Protein AF-K1SIA8-F1 (afdb_monomer_lite)

pLDDT: mean 75.41, std 8.97, range [45.25, 87.62]

Structure (mmCIF, N/CA/C/O backbone):
data_AF-K1SIA8-F1
#
_entry.id   AF-K1SIA8-F1
#
loop_
_atom_site.group_PDB
_atom_site.id
_atom_site.type_symbol
_atom_site.label_atom_id
_atom_site.label_alt_id
_atom_site.label_comp_id
_atom_site.label_asym_id
_atom_site.label_entity_id
_atom_site.label_seq_id
_atom_site.pdbx_PDB_ins_code
_atom_site.Cartn_x
_atom_site.Cartn_y
_atom_site.Cartn_z
_atom_site.occupancy
_atom_site.B_iso_or_equiv
_atom_site.auth_seq_id
_atom_site.auth_comp_id
_atom_site.auth_asym_id
_atom_site.auth_atom_id
_atom_site.pdbx_PDB_model_num
ATOM 1 N N . MET A 1 1 ? 5.349 35.518 24.036 1.00 50.72 1 MET A N 1
ATOM 2 C CA . MET A 1 1 ? 4.907 34.470 23.088 1.00 50.72 1 MET A CA 1
ATOM 3 C C . MET A 1 1 ? 6.076 34.115 22.173 1.00 50.72 1 MET A C 1
ATOM 5 O O . MET A 1 1 ? 6.449 34.935 21.345 1.00 50.72 1 MET A O 1
ATOM 9 N N . LYS A 1 2 ? 6.731 32.959 22.364 1.00 58.28 2 LYS A N 1
ATOM 10 C CA . LYS A 1 2 ? 7.814 32.510 21.469 1.00 58.28 2 LYS A CA 1
ATOM 11 C C . LYS A 1 2 ? 7.163 31.928 20.208 1.00 58.28 2 LYS A C 1
ATOM 13 O O . LYS A 1 2 ? 6.421 30.957 20.296 1.00 58.28 2 LYS A O 1
ATOM 18 N N . ARG A 1 3 ? 7.347 32.577 19.060 1.00 69.75 3 ARG A N 1
ATOM 19 C CA . ARG A 1 3 ? 6.730 32.203 17.774 1.00 69.75 3 ARG A CA 1
ATOM 20 C C . ARG A 1 3 ? 7.659 31.162 17.117 1.00 69.75 3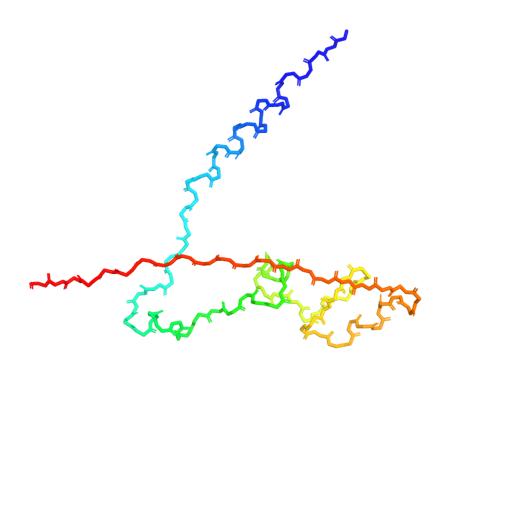 ARG A C 1
ATOM 22 O O . ARG A 1 3 ? 8.845 31.417 16.933 1.00 69.75 3 ARG A O 1
ATOM 29 N N . HIS A 1 4 ? 7.156 29.947 16.886 1.00 80.31 4 HIS A N 1
ATOM 30 C CA . HIS A 1 4 ? 7.960 28.756 16.554 1.00 80.31 4 HIS A CA 1
ATOM 31 C C . HIS A 1 4 ? 8.180 28.612 15.033 1.00 80.31 4 HIS A C 1
ATOM 33 O O . HIS A 1 4 ? 7.718 27.665 14.407 1.00 80.31 4 HIS A O 1
ATOM 39 N N . TYR A 1 5 ? 8.890 29.571 14.430 1.00 81.56 5 TYR A N 1
ATOM 40 C CA . TYR A 1 5 ? 9.183 29.648 12.981 1.00 81.56 5 TYR A CA 1
ATOM 41 C C . TYR A 1 5 ? 9.974 28.487 12.401 1.00 81.56 5 TYR A C 1
ATOM 43 O O . TYR A 1 5 ? 9.980 28.258 11.196 1.00 81.56 5 TYR A O 1
ATOM 51 N N . TRP A 1 6 ? 10.698 27.795 13.265 1.00 82.06 6 TRP A N 1
ATOM 52 C CA . TRP A 1 6 ? 11.577 26.708 12.884 1.00 82.06 6 TRP A CA 1
ATOM 53 C C . TRP A 1 6 ? 10.785 25.470 12.446 1.00 82.06 6 TRP A C 1
ATOM 55 O O . TRP A 1 6 ? 11.274 24.716 11.616 1.00 82.06 6 TRP A O 1
ATOM 65 N N . ILE A 1 7 ? 9.545 25.304 12.924 1.00 86.38 7 ILE A N 1
ATOM 66 C CA . ILE A 1 7 ? 8.658 24.194 12.550 1.00 86.38 7 ILE A CA 1
ATOM 67 C C . ILE A 1 7 ? 8.271 24.257 11.059 1.00 86.38 7 ILE A C 1
ATOM 69 O O . ILE A 1 7 ? 8.527 23.280 10.356 1.00 86.38 7 ILE A O 1
ATOM 73 N N . PRO A 1 8 ? 7.725 25.372 10.519 1.00 85.94 8 PRO A N 1
ATOM 74 C CA . PRO A 1 8 ? 7.420 25.448 9.089 1.00 85.94 8 PRO A CA 1
ATOM 75 C C . PRO A 1 8 ? 8.677 25.409 8.206 1.00 85.94 8 PRO A C 1
ATOM 77 O O . PRO A 1 8 ? 8.627 24.861 7.109 1.00 85.94 8 PRO A O 1
ATOM 80 N N . LEU A 1 9 ? 9.817 25.921 8.683 1.00 85.50 9 LEU A N 1
ATOM 81 C CA . LEU A 1 9 ? 11.091 25.832 7.957 1.00 85.50 9 LEU A CA 1
ATOM 82 C C . LEU A 1 9 ? 11.602 24.388 7.839 1.00 85.50 9 LEU A C 1
ATOM 84 O O . LEU A 1 9 ? 12.032 23.981 6.760 1.00 85.50 9 LEU A O 1
ATOM 88 N N . LEU A 1 10 ? 11.515 23.603 8.917 1.00 87.62 10 LEU A N 1
ATOM 89 C CA . LEU A 1 10 ? 11.859 22.178 8.898 1.00 87.62 10 LEU A CA 1
ATOM 90 C C . LEU A 1 10 ? 10.949 21.391 7.955 1.00 87.62 10 LEU A C 1
ATOM 92 O O . LEU A 1 10 ? 11.434 20.550 7.203 1.00 87.62 10 LEU A O 1
ATOM 96 N N . LEU A 1 11 ? 9.651 21.703 7.959 1.00 86.00 11 LEU A N 1
ATOM 97 C CA . LEU A 1 11 ? 8.680 21.049 7.089 1.00 86.00 11 LEU A CA 1
ATOM 98 C C . LEU A 1 11 ? 8.956 21.346 5.603 1.00 86.00 11 LEU A C 1
ATOM 100 O O . LEU A 1 11 ? 8.983 20.422 4.796 1.00 86.00 11 LEU A O 1
ATOM 104 N N . CYS A 1 12 ? 9.254 22.602 5.241 1.00 84.44 12 CYS A N 1
ATOM 105 C CA . CYS A 1 12 ? 9.640 22.970 3.870 1.00 84.44 12 CYS A CA 1
ATOM 106 C C . CYS A 1 12 ? 10.951 22.312 3.420 1.00 84.44 12 CYS A C 1
ATOM 108 O O . CYS A 1 12 ? 11.053 21.845 2.285 1.00 84.44 12 CYS A O 1
ATOM 110 N N . SER A 1 13 ? 11.951 22.258 4.303 1.00 82.19 13 SER A N 1
ATOM 111 C CA . SER A 1 13 ? 13.227 21.594 4.017 1.00 82.19 13 SER A CA 1
ATOM 112 C C . SER A 1 13 ? 13.030 20.098 3.739 1.00 82.19 13 SER A C 1
ATOM 114 O O . SER A 1 13 ? 13.502 19.587 2.722 1.00 82.19 13 SER A O 1
ATOM 116 N N . LEU A 1 14 ? 12.237 19.413 4.573 1.00 81.06 14 LEU A N 1
ATOM 117 C CA . LEU A 1 14 ? 11.922 17.993 4.402 1.00 81.06 14 LEU A CA 1
ATOM 118 C C . LEU A 1 14 ? 11.173 17.718 3.088 1.00 81.06 14 LEU A C 1
ATOM 120 O O . LEU A 1 14 ? 11.508 16.769 2.382 1.00 81.06 14 LEU A O 1
ATOM 124 N N . CYS A 1 15 ? 10.212 18.573 2.724 1.00 77.38 15 CYS A N 1
ATOM 125 C CA . CYS A 1 15 ? 9.486 18.470 1.455 1.00 77.38 15 CYS A CA 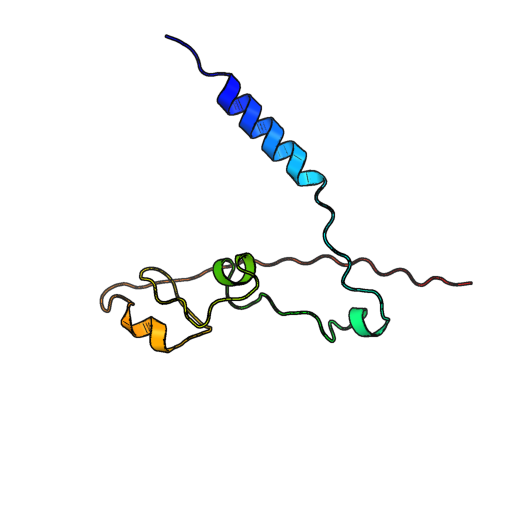1
ATOM 126 C C . CYS A 1 15 ? 10.368 18.702 0.221 1.00 77.38 15 CYS A C 1
ATOM 128 O O . CYS A 1 15 ? 10.022 18.238 -0.857 1.00 77.38 15 CYS A O 1
ATOM 130 N N . THR A 1 16 ? 11.483 19.425 0.353 1.00 74.88 16 THR A N 1
ATOM 131 C CA . THR A 1 16 ? 12.398 19.693 -0.770 1.00 74.88 16 THR A CA 1
ATOM 132 C C . THR A 1 16 ? 13.414 18.558 -0.937 1.00 74.88 16 THR A C 1
ATOM 134 O O . THR A 1 16 ? 13.782 18.209 -2.057 1.00 74.88 16 THR A O 1
ATOM 137 N N . ALA A 1 17 ? 13.830 17.931 0.167 1.00 72.00 17 ALA A N 1
ATOM 138 C CA . ALA A 1 17 ? 14.766 16.806 0.166 1.00 72.00 17 ALA A CA 1
ATOM 139 C C . ALA A 1 17 ? 14.184 15.510 -0.433 1.00 72.00 17 ALA A C 1
ATOM 141 O O . ALA A 1 17 ? 14.939 14.655 -0.887 1.00 72.00 17 ALA A O 1
ATOM 142 N N . SER A 1 18 ? 12.858 15.349 -0.469 1.00 64.19 18 SER A N 1
ATOM 143 C CA . SER A 1 18 ? 12.211 14.159 -1.039 1.00 64.19 18 SER A CA 1
ATOM 144 C C . SER A 1 18 ? 12.232 14.105 -2.571 1.00 64.19 18 SER A C 1
ATOM 146 O O . SER A 1 18 ? 12.031 13.029 -3.132 1.00 64.19 18 SER A O 1
ATOM 148 N N . LEU A 1 19 ? 12.512 15.218 -3.266 1.00 63.03 19 LEU A N 1
ATOM 149 C CA . LEU A 1 19 ? 12.536 15.245 -4.735 1.00 63.03 19 LEU A CA 1
ATOM 150 C C . LEU A 1 19 ? 13.737 14.507 -5.352 1.00 63.03 19 LEU A C 1
ATOM 152 O O . LEU A 1 19 ? 13.710 14.207 -6.542 1.00 63.03 19 LEU A O 1
ATOM 156 N N . THR A 1 20 ? 14.785 14.211 -4.580 1.00 60.94 20 THR A N 1
ATOM 157 C CA . THR A 1 20 ? 16.037 13.622 -5.092 1.00 60.94 20 THR A CA 1
ATOM 158 C C . THR A 1 20 ? 16.269 12.174 -4.656 1.00 60.94 20 THR A C 1
ATOM 160 O O . THR A 1 20 ? 17.382 11.663 -4.777 1.00 60.94 20 THR A O 1
ATOM 163 N N . ALA A 1 21 ? 15.236 11.477 -4.174 1.00 60.78 21 ALA A N 1
ATOM 164 C CA . ALA A 1 21 ? 15.357 10.076 -3.785 1.00 60.78 21 ALA A CA 1
ATOM 165 C C . ALA A 1 21 ? 15.604 9.175 -5.013 1.00 60.78 21 ALA A C 1
ATOM 167 O O . ALA A 1 21 ? 14.704 8.919 -5.810 1.00 60.78 21 ALA A O 1
ATOM 168 N N . VAL A 1 22 ? 16.835 8.678 -5.156 1.00 64.56 22 VAL A N 1
ATOM 169 C CA . VAL A 1 22 ? 17.203 7.658 -6.149 1.00 64.56 22 VAL A CA 1
ATOM 170 C C . VAL A 1 22 ? 17.001 6.276 -5.524 1.00 64.56 22 VAL A C 1
ATOM 172 O O . VAL A 1 22 ? 17.604 5.963 -4.498 1.00 64.56 22 VAL A O 1
ATOM 175 N N . ALA A 1 23 ? 16.138 5.454 -6.121 1.00 65.38 23 ALA A N 1
ATOM 176 C CA . ALA A 1 23 ? 15.861 4.091 -5.664 1.00 65.38 23 ALA A CA 1
ATOM 177 C C . ALA A 1 23 ? 16.921 3.075 -6.145 1.00 65.38 23 ALA A C 1
ATOM 179 O O . ALA A 1 23 ? 17.680 3.337 -7.079 1.00 65.38 23 ALA A O 1
ATOM 180 N N . GLN A 1 24 ? 16.965 1.902 -5.497 1.00 61.38 24 GLN A N 1
ATOM 181 C CA . GLN A 1 24 ? 17.827 0.771 -5.875 1.00 61.38 24 GLN A CA 1
ATOM 182 C C . GLN A 1 24 ? 17.480 0.266 -7.289 1.00 61.38 24 GLN A C 1
ATOM 184 O O . GLN A 1 24 ? 16.306 0.139 -7.634 1.00 61.38 24 GLN A O 1
ATOM 189 N N . ASN A 1 25 ? 18.495 -0.039 -8.104 1.00 62.16 25 ASN A N 1
ATOM 190 C CA . ASN A 1 25 ? 18.309 -0.523 -9.474 1.00 62.16 25 ASN A CA 1
ATOM 191 C C . ASN A 1 25 ? 18.151 -2.057 -9.501 1.00 62.16 25 ASN A C 1
ATOM 193 O O . ASN A 1 25 ? 19.126 -2.787 -9.331 1.00 62.16 25 ASN A O 1
ATOM 197 N N . THR A 1 26 ? 16.925 -2.533 -9.731 1.00 60.56 26 THR A N 1
ATOM 198 C CA . THR A 1 26 ? 16.568 -3.967 -9.830 1.00 60.56 26 THR A CA 1
ATOM 199 C C . THR A 1 26 ? 16.696 -4.516 -11.263 1.00 60.56 26 THR A C 1
ATOM 201 O O . THR A 1 26 ? 16.699 -5.725 -11.490 1.00 60.56 26 THR A O 1
ATOM 204 N N . THR A 1 27 ? 16.867 -3.645 -12.259 1.00 60.38 27 THR A N 1
ATOM 205 C CA . THR A 1 27 ? 16.748 -3.966 -13.690 1.00 60.38 27 THR A CA 1
ATOM 206 C C . THR A 1 27 ? 18.105 -4.110 -14.381 1.00 60.38 27 THR A C 1
ATOM 208 O O . THR A 1 27 ? 18.505 -3.262 -15.174 1.00 60.38 27 THR A O 1
ATOM 211 N N . ASN A 1 28 ? 18.826 -5.197 -14.088 1.00 63.53 28 ASN A N 1
ATOM 212 C CA . ASN A 1 28 ? 20.134 -5.480 -14.705 1.00 63.53 28 ASN A CA 1
ATOM 213 C C . ASN A 1 28 ? 20.066 -6.445 -15.901 1.00 63.53 28 ASN A C 1
ATOM 215 O O . ASN A 1 28 ? 21.063 -6.612 -16.601 1.00 63.53 28 ASN A O 1
ATOM 219 N N . LEU A 1 29 ? 18.918 -7.087 -16.149 1.00 68.62 29 LEU A N 1
ATOM 220 C CA . LEU A 1 29 ? 18.758 -8.055 -17.234 1.00 68.62 29 LEU A CA 1
ATOM 221 C C . LEU A 1 29 ? 17.634 -7.658 -18.202 1.00 68.62 29 LEU A C 1
ATOM 223 O O . LEU A 1 29 ? 16.653 -7.042 -17.787 1.00 68.62 29 LEU A O 1
ATOM 227 N N . PRO A 1 30 ? 17.709 -8.080 -19.481 1.00 66.00 30 PRO A N 1
ATOM 228 C CA . PRO A 1 30 ? 16.626 -7.890 -20.449 1.00 66.00 30 PRO A CA 1
ATOM 229 C C . PRO A 1 30 ? 15.287 -8.478 -19.983 1.00 66.00 30 PRO A C 1
ATOM 231 O O . PRO A 1 30 ? 14.230 -7.962 -20.330 1.00 66.00 30 PRO A O 1
ATOM 234 N N . THR A 1 31 ? 15.321 -9.536 -19.168 1.00 67.44 31 THR A N 1
ATOM 235 C CA . THR A 1 31 ? 14.133 -10.162 -18.568 1.00 67.44 31 THR A CA 1
ATOM 236 C C . THR A 1 31 ? 13.473 -9.289 -17.504 1.00 67.44 31 THR A C 1
ATOM 238 O O . THR A 1 31 ? 12.262 -9.374 -17.317 1.00 67.44 31 THR A O 1
ATOM 241 N N . SER A 1 32 ? 14.233 -8.409 -16.849 1.00 68.50 32 SER A N 1
ATOM 242 C CA . SER A 1 32 ? 13.709 -7.480 -15.847 1.00 68.50 32 SER A CA 1
ATOM 243 C C . SER A 1 32 ? 12.776 -6.426 -16.463 1.00 68.50 32 SER A C 1
ATOM 245 O O . SER A 1 32 ? 11.928 -5.899 -15.756 1.00 68.50 32 SER A O 1
ATOM 247 N N . MET A 1 33 ? 12.849 -6.162 -17.781 1.00 72.00 33 MET A N 1
ATOM 248 C CA . MET A 1 33 ? 11.853 -5.329 -18.488 1.00 72.00 33 MET A CA 1
ATOM 249 C C . MET A 1 33 ? 10.439 -5.907 -18.430 1.00 72.00 33 MET A C 1
ATOM 251 O O . MET A 1 33 ? 9.463 -5.167 -18.4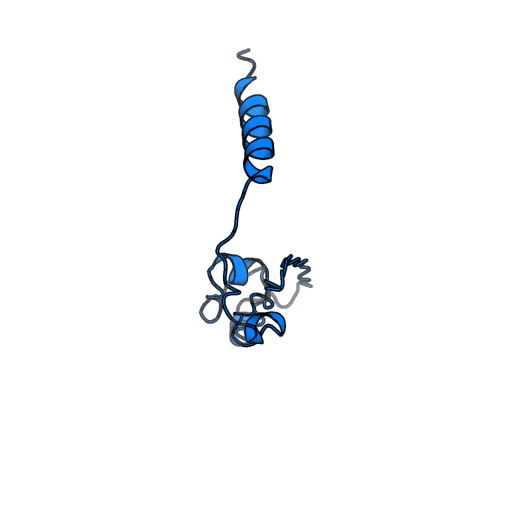70 1.00 72.00 33 MET A O 1
ATOM 255 N N . TYR A 1 34 ? 10.331 -7.230 -18.338 1.00 77.69 34 TYR A N 1
ATOM 256 C CA . TYR A 1 34 ? 9.053 -7.928 -18.253 1.00 77.69 34 TYR A CA 1
ATOM 257 C C . TYR A 1 34 ? 8.586 -8.110 -16.800 1.00 77.69 34 TYR A C 1
ATOM 259 O O . TYR A 1 34 ? 7.619 -8.828 -16.561 1.00 77.69 34 TYR A O 1
ATOM 267 N N . GLY A 1 35 ? 9.282 -7.512 -15.822 1.00 70.50 35 GLY A N 1
ATOM 268 C CA . GLY A 1 35 ? 8.974 -7.655 -14.396 1.00 70.5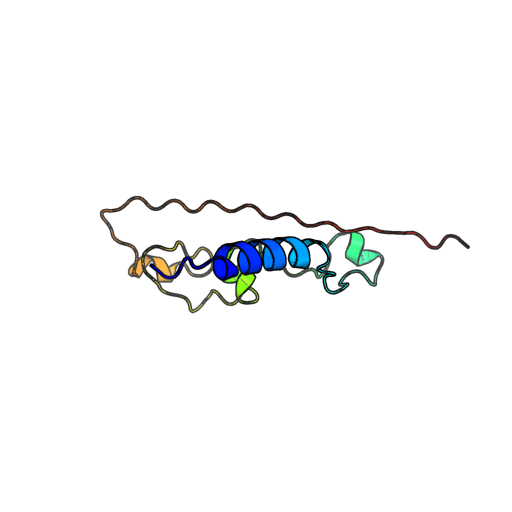0 35 GLY A CA 1
ATOM 269 C C . GLY A 1 35 ? 9.269 -9.049 -13.826 1.00 70.50 35 GLY A C 1
ATOM 270 O O . GLY A 1 35 ? 8.872 -9.362 -12.705 1.00 70.50 35 GLY A O 1
ATOM 271 N N . VAL A 1 36 ? 9.958 -9.915 -14.580 1.00 74.75 36 VAL A N 1
ATOM 272 C CA . VAL A 1 36 ? 10.273 -11.280 -14.139 1.00 74.75 36 VAL A CA 1
ATOM 273 C C . VAL A 1 36 ? 11.279 -11.224 -12.993 1.00 74.75 36 VAL A C 1
ATOM 275 O O . VAL A 1 36 ? 12.414 -10.784 -13.175 1.00 74.75 36 VAL A O 1
ATOM 278 N N . GLY A 1 37 ? 10.859 -11.708 -11.822 1.00 72.38 37 GLY A N 1
ATOM 279 C CA . GLY A 1 37 ? 11.664 -11.717 -10.599 1.00 72.38 37 GLY A CA 1
ATOM 280 C C . GLY A 1 37 ? 11.516 -10.467 -9.727 1.00 72.38 37 GLY A C 1
ATOM 281 O O . GLY A 1 37 ? 12.162 -10.400 -8.683 1.00 72.38 37 GLY A O 1
ATOM 282 N N . GLU A 1 38 ? 10.672 -9.500 -10.103 1.00 75.69 38 GLU A N 1
ATOM 283 C CA . GLU A 1 38 ? 10.363 -8.376 -9.216 1.00 75.69 38 GLU A CA 1
ATOM 284 C C . GLU A 1 38 ? 9.430 -8.808 -8.075 1.00 75.69 38 GLU A C 1
ATOM 286 O O . GLU A 1 38 ? 8.472 -9.561 -8.268 1.00 75.69 38 GLU A O 1
ATOM 291 N N . LEU A 1 39 ? 9.721 -8.335 -6.860 1.00 74.38 39 LEU A N 1
ATOM 292 C CA . LEU A 1 39 ? 8.885 -8.583 -5.689 1.00 74.38 39 LEU A CA 1
ATOM 293 C C . LEU A 1 39 ? 7.639 -7.692 -5.763 1.00 74.38 39 LEU A C 1
ATOM 295 O O . LEU A 1 39 ? 7.743 -6.466 -5.735 1.00 74.38 39 LEU A O 1
ATOM 299 N N . SER A 1 40 ? 6.456 -8.307 -5.824 1.00 71.50 40 SER A N 1
ATOM 300 C CA . SER A 1 40 ? 5.191 -7.574 -5.737 1.00 71.50 40 SER A CA 1
ATOM 301 C C . SER A 1 40 ? 4.990 -7.053 -4.316 1.00 71.50 40 SER A C 1
ATOM 303 O O . SER A 1 40 ? 4.935 -7.829 -3.367 1.00 71.50 40 SER A O 1
ATOM 305 N N . ALA A 1 41 ? 4.847 -5.736 -4.180 1.00 66.69 41 ALA A N 1
ATOM 306 C CA . ALA A 1 41 ? 4.448 -5.077 -2.938 1.00 66.69 41 ALA A CA 1
ATOM 307 C C . ALA A 1 41 ? 2.932 -4.767 -2.908 1.00 66.69 41 ALA A C 1
ATOM 309 O O . ALA A 1 41 ? 2.480 -3.871 -2.196 1.00 66.69 41 ALA A O 1
ATOM 310 N N . GLY A 1 42 ? 2.144 -5.450 -3.749 1.00 63.03 42 GLY A N 1
ATOM 311 C CA . GLY A 1 42 ? 0.759 -5.088 -4.072 1.00 63.03 42 GLY A CA 1
ATOM 312 C C . GLY A 1 42 ? -0.278 -5.327 -2.972 1.00 63.03 42 GLY A C 1
ATOM 313 O O . GLY A 1 42 ? -1.410 -4.876 -3.114 1.00 63.03 42 GLY A O 1
ATOM 314 N N . ASP A 1 43 ? 0.081 -5.988 -1.873 1.00 66.19 43 ASP A N 1
ATOM 315 C CA . ASP A 1 43 ? -0.899 -6.501 -0.905 1.00 66.19 43 ASP A CA 1
ATOM 316 C C . ASP A 1 43 ? -1.355 -5.476 0.151 1.00 66.19 43 ASP A C 1
ATOM 318 O O . ASP A 1 43 ? -2.136 -5.801 1.046 1.00 66.19 43 ASP A O 1
ATOM 322 N N . GLY A 1 44 ? -0.875 -4.232 0.053 1.00 71.81 44 GLY A N 1
ATOM 323 C CA . GLY A 1 44 ? -1.267 -3.105 0.901 1.00 71.81 44 GLY A CA 1
ATOM 324 C C . GLY A 1 44 ? -0.070 -2.258 1.336 1.00 71.81 44 GLY A C 1
ATOM 325 O O . GLY A 1 44 ? 0.988 -2.781 1.690 1.00 71.81 44 GLY A O 1
ATOM 326 N N . GLY A 1 45 ? -0.236 -0.930 1.366 1.00 74.00 45 GLY A N 1
ATOM 327 C CA . GLY A 1 45 ? 0.869 0.017 1.600 1.00 74.00 45 GLY A CA 1
ATOM 328 C C . GLY A 1 45 ? 1.624 -0.196 2.920 1.00 74.00 45 GLY A C 1
ATOM 329 O O . GLY A 1 45 ? 2.829 0.033 3.001 1.00 74.00 45 GLY A O 1
ATOM 330 N N . ARG A 1 46 ? 0.942 -0.705 3.954 1.00 77.50 46 ARG A N 1
ATOM 331 C CA . ARG A 1 46 ? 1.563 -1.027 5.250 1.00 77.50 46 ARG A CA 1
ATOM 332 C C . ARG A 1 46 ? 2.466 -2.257 5.196 1.00 77.50 46 ARG A C 1
ATOM 334 O O . ARG A 1 46 ? 3.522 -2.234 5.818 1.00 77.50 46 ARG A O 1
ATOM 341 N N . TYR A 1 47 ? 2.076 -3.308 4.475 1.00 82.19 47 TYR A N 1
ATOM 342 C CA . TYR A 1 47 ? 2.916 -4.497 4.309 1.00 82.19 47 TYR A CA 1
ATOM 343 C C . TYR A 1 47 ? 4.086 -4.200 3.378 1.00 82.19 47 TYR A C 1
ATOM 345 O O . TYR A 1 47 ? 5.221 -4.538 3.708 1.00 82.19 47 TYR A O 1
ATOM 353 N N . ALA A 1 48 ? 3.829 -3.477 2.284 1.00 80.75 48 ALA A N 1
ATOM 354 C CA . ALA A 1 48 ? 4.844 -2.991 1.354 1.00 80.75 48 ALA A CA 1
ATOM 355 C C . ALA A 1 48 ? 5.962 -2.213 2.071 1.00 80.75 48 ALA A C 1
ATOM 357 O O . ALA A 1 48 ? 7.141 -2.514 1.895 1.00 80.75 48 ALA A O 1
ATOM 358 N N . GLY A 1 49 ? 5.596 -1.274 2.955 1.00 78.69 49 GLY A N 1
ATOM 359 C CA . GLY A 1 49 ? 6.552 -0.492 3.750 1.00 78.69 49 GLY A CA 1
ATOM 360 C C . GLY A 1 49 ? 7.383 -1.310 4.747 1.00 78.69 49 GLY A C 1
ATOM 361 O O . GLY A 1 49 ? 8.427 -0.847 5.196 1.00 78.69 49 GLY A O 1
ATOM 362 N N . MET A 1 50 ? 6.956 -2.534 5.072 1.00 82.88 50 MET A N 1
ATOM 363 C CA . MET A 1 50 ? 7.674 -3.471 5.942 1.00 82.88 50 MET A CA 1
ATOM 364 C C . MET A 1 50 ? 8.413 -4.566 5.151 1.00 82.88 50 MET A C 1
ATOM 366 O O . MET A 1 50 ? 8.731 -5.618 5.705 1.00 82.88 50 MET A O 1
ATOM 370 N N . GLY A 1 51 ? 8.655 -4.369 3.851 1.00 81.19 51 GLY A N 1
ATOM 371 C CA . GLY A 1 51 ? 9.290 -5.382 2.999 1.00 81.19 51 GLY A CA 1
ATOM 372 C C . GLY A 1 51 ? 8.380 -6.581 2.720 1.00 81.19 51 GLY A C 1
ATOM 373 O O . GLY A 1 51 ? 8.840 -7.718 2.694 1.00 81.19 51 GLY A O 1
ATOM 374 N N . ASN A 1 52 ? 7.076 -6.333 2.578 1.00 78.88 52 ASN A N 1
ATOM 375 C CA . ASN A 1 52 ? 6.021 -7.335 2.395 1.00 78.88 52 ASN A CA 1
ATOM 376 C C . ASN A 1 52 ? 5.877 -8.344 3.556 1.00 78.88 52 ASN A C 1
ATOM 378 O O . ASN A 1 52 ? 5.301 -9.422 3.404 1.00 78.88 52 ASN A O 1
ATOM 382 N N . THR A 1 53 ? 6.354 -7.990 4.756 1.00 79.44 53 THR A N 1
ATOM 383 C CA . THR A 1 53 ? 6.231 -8.828 5.959 1.00 79.44 53 THR A CA 1
ATOM 384 C C . THR A 1 53 ? 4.873 -8.605 6.646 1.00 79.44 53 THR A C 1
ATOM 386 O O . THR A 1 53 ? 4.724 -7.810 7.570 1.00 79.44 53 THR A O 1
ATOM 389 N N . GLY A 1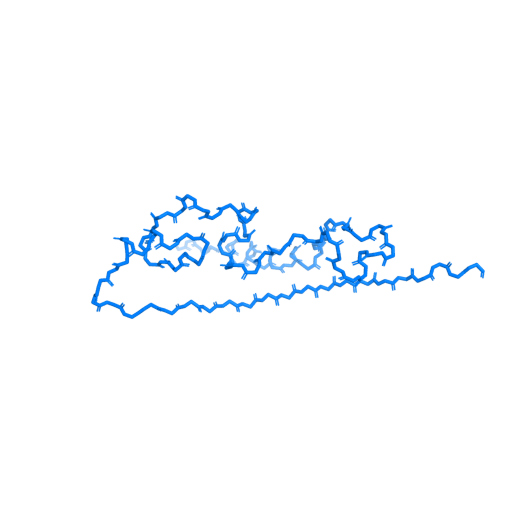 54 ? 3.829 -9.285 6.154 1.00 76.25 54 GLY A N 1
ATOM 390 C CA . GLY A 1 54 ? 2.444 -9.089 6.623 1.00 76.25 54 GLY A CA 1
ATOM 391 C C . GLY A 1 54 ? 1.735 -10.306 7.217 1.00 76.25 54 GLY A C 1
ATOM 392 O O . GLY A 1 54 ? 0.713 -10.150 7.885 1.00 76.25 54 GLY A O 1
ATOM 393 N N . ILE A 1 55 ? 2.277 -11.512 7.035 1.00 81.31 55 ILE A N 1
ATOM 394 C CA . ILE A 1 55 ? 1.568 -12.767 7.343 1.00 81.31 55 ILE A CA 1
ATOM 395 C C . ILE A 1 55 ? 1.244 -12.901 8.841 1.00 81.31 55 ILE A C 1
ATOM 397 O O . ILE A 1 55 ? 0.151 -13.323 9.205 1.00 81.31 55 ILE A O 1
ATOM 401 N N . ALA A 1 56 ? 2.144 -12.490 9.735 1.00 82.00 56 ALA A N 1
ATOM 402 C CA . ALA A 1 56 ? 1.917 -12.571 11.182 1.00 82.00 56 ALA A CA 1
ATOM 403 C C . ALA A 1 56 ? 1.151 -11.363 11.764 1.00 82.00 56 ALA A C 1
ATOM 405 O O . ALA A 1 56 ? 0.906 -11.303 12.971 1.00 82.00 56 ALA A O 1
ATOM 406 N N . LEU A 1 57 ? 0.790 -10.372 10.942 1.00 81.69 57 LEU A N 1
ATOM 407 C CA . LEU A 1 57 ? 0.238 -9.113 11.434 1.00 81.69 57 LEU A CA 1
ATOM 408 C C . LEU A 1 57 ? -1.267 -9.246 11.718 1.00 81.69 57 LEU A C 1
ATOM 410 O O . LEU A 1 57 ? -2.082 -9.276 10.800 1.00 81.69 57 LEU A O 1
ATOM 414 N N . ASN A 1 58 ? -1.648 -9.278 12.995 1.00 81.38 58 ASN A N 1
ATOM 415 C CA . ASN A 1 58 ? -3.049 -9.335 13.418 1.00 81.38 58 ASN A CA 1
ATOM 416 C C . ASN A 1 58 ? -3.401 -8.111 14.288 1.00 81.38 58 ASN A C 1
ATOM 418 O O . ASN A 1 58 ? -3.165 -8.113 15.498 1.00 81.38 58 ASN A O 1
ATOM 422 N N . ARG A 1 59 ? -3.918 -7.040 13.666 1.00 78.56 59 ARG A N 1
ATOM 423 C CA . ARG A 1 59 ? -4.334 -5.786 14.330 1.00 78.56 59 ARG A CA 1
ATOM 424 C C . ARG A 1 59 ? -5.752 -5.382 13.927 1.00 78.56 59 ARG A C 1
ATOM 426 O O . ARG A 1 59 ? -6.154 -5.603 12.793 1.00 78.56 59 ARG A O 1
ATOM 433 N N . THR A 1 60 ? -6.440 -4.699 14.839 1.00 78.56 60 THR A N 1
ATOM 434 C CA . THR A 1 60 ? -7.726 -4.032 14.596 1.00 78.56 60 THR A CA 1
ATOM 435 C C . THR A 1 60 ? -7.565 -2.840 13.639 1.00 78.56 60 THR A C 1
ATOM 437 O O . THR A 1 60 ? -6.497 -2.222 13.572 1.00 78.56 60 THR A O 1
ATOM 440 N N . GLY A 1 61 ? -8.623 -2.511 12.889 1.00 76.38 61 GLY A N 1
ATOM 441 C CA . GLY A 1 61 ? -8.652 -1.350 11.985 1.00 76.38 61 GLY A CA 1
ATOM 442 C C . GLY A 1 61 ? -7.790 -1.487 10.725 1.00 76.38 61 GLY A C 1
ATOM 443 O O . GLY A 1 61 ? -7.399 -0.483 10.134 1.00 76.38 61 GLY A O 1
ATOM 444 N N . PHE A 1 62 ? -7.437 -2.713 10.336 1.00 78.44 62 PHE A N 1
ATOM 445 C CA . PHE A 1 62 ? -6.662 -2.987 9.133 1.00 78.44 62 PHE A CA 1
ATOM 446 C C . PHE A 1 62 ? -7.076 -4.307 8.498 1.00 78.44 62 PHE A C 1
ATOM 448 O O . PHE A 1 62 ? -7.201 -5.314 9.193 1.00 78.44 62 PHE A O 1
ATOM 455 N N . LEU A 1 63 ? -7.263 -4.297 7.181 1.00 80.88 63 LEU A N 1
ATOM 456 C CA . LEU A 1 63 ? -7.590 -5.486 6.410 1.00 80.88 63 LEU A CA 1
ATOM 457 C C . LEU A 1 63 ? -6.297 -6.190 6.002 1.00 80.88 63 LEU A C 1
ATOM 459 O O . LEU A 1 63 ? -5.508 -5.654 5.231 1.00 80.88 63 LEU A O 1
ATOM 463 N N . ASN A 1 64 ? -6.076 -7.388 6.545 1.00 84.69 64 ASN A N 1
ATOM 464 C CA . ASN A 1 64 ? -4.940 -8.213 6.156 1.00 84.69 64 ASN A CA 1
ATOM 465 C C . ASN A 1 64 ? -5.320 -9.198 5.059 1.00 84.69 64 ASN A C 1
ATOM 467 O O . ASN A 1 64 ? -5.797 -10.296 5.339 1.00 84.69 64 ASN A O 1
ATOM 471 N N . THR A 1 65 ? -5.057 -8.820 3.813 1.00 81.12 65 THR A N 1
ATOM 472 C CA . THR A 1 65 ? -5.280 -9.683 2.647 1.00 81.12 65 THR A CA 1
ATOM 473 C C . THR A 1 65 ? -4.293 -10.857 2.582 1.00 81.12 65 THR A C 1
ATOM 475 O O . THR A 1 65 ? -4.616 -11.887 2.001 1.00 81.12 65 THR A O 1
ATOM 478 N N . LEU A 1 66 ? -3.116 -10.743 3.216 1.00 82.44 66 LEU A N 1
ATOM 479 C CA . LEU A 1 66 ? -2.080 -11.789 3.254 1.00 82.44 66 LEU A CA 1
ATOM 480 C C . LEU A 1 66 ? -2.372 -12.903 4.269 1.00 82.44 66 LEU A C 1
ATOM 482 O O . LEU A 1 66 ? -1.820 -13.997 4.157 1.00 82.44 66 LEU A O 1
ATOM 486 N N . ASN A 1 67 ? -3.202 -12.638 5.281 1.00 86.06 67 ASN A N 1
ATOM 487 C CA . ASN A 1 67 ? -3.563 -13.615 6.304 1.00 86.06 67 ASN A CA 1
ATOM 488 C C . ASN A 1 67 ? -5.060 -13.539 6.657 1.00 86.06 67 ASN A C 1
ATOM 490 O O . ASN A 1 67 ? -5.448 -12.725 7.502 1.00 86.06 67 ASN A O 1
ATOM 494 N N . PRO A 1 68 ? -5.891 -14.453 6.121 1.00 83.25 68 PRO A N 1
ATOM 495 C CA . PRO A 1 68 ? -7.322 -14.519 6.423 1.00 83.25 68 PRO A CA 1
ATOM 496 C C . PRO A 1 68 ? -7.639 -14.693 7.917 1.00 83.25 68 PRO A C 1
ATOM 498 O O . PRO A 1 68 ? -8.689 -14.256 8.383 1.00 83.25 68 PRO A O 1
ATOM 501 N N . ALA A 1 69 ? -6.735 -15.286 8.707 1.00 84.81 69 ALA A N 1
ATOM 502 C CA . ALA A 1 69 ? -6.946 -15.470 10.144 1.00 84.81 69 ALA A CA 1
ATOM 503 C C . ALA A 1 69 ? -6.930 -14.144 10.928 1.00 84.81 69 ALA A C 1
ATOM 505 O O . ALA A 1 69 ? -7.449 -14.080 12.046 1.00 84.81 69 ALA A O 1
ATOM 506 N N . ALA A 1 70 ? -6.382 -13.068 10.358 1.00 84.19 70 ALA A N 1
ATOM 507 C CA . ALA A 1 70 ? -6.399 -11.746 10.980 1.00 84.19 70 ALA A CA 1
ATOM 508 C C . ALA A 1 70 ? -7.811 -11.132 11.063 1.00 84.19 70 ALA A C 1
ATOM 510 O O . ALA A 1 70 ? -8.034 -10.236 11.874 1.00 84.19 70 ALA A O 1
ATOM 511 N N . ILE A 1 71 ? -8.789 -11.656 10.307 1.00 86.06 71 ILE A N 1
ATOM 512 C CA . ILE A 1 71 ? -10.205 -11.245 10.391 1.00 86.06 71 ILE A CA 1
ATOM 513 C C . ILE A 1 71 ? -10.776 -11.489 11.799 1.00 86.06 71 ILE A C 1
ATOM 515 O O . ILE A 1 71 ? -11.704 -10.813 12.225 1.00 86.06 71 ILE A O 1
ATOM 519 N N . THR A 1 72 ? -10.184 -12.393 12.584 1.00 86.50 72 THR A N 1
ATOM 520 C CA . THR A 1 72 ? -10.594 -12.641 13.978 1.00 86.50 72 THR A CA 1
ATOM 521 C C . THR A 1 72 ? -10.467 -11.425 14.896 1.00 86.50 72 THR A C 1
ATOM 523 O O . THR A 1 72 ? -11.109 -11.389 15.943 1.00 86.50 72 THR A O 1
ATOM 526 N N . ARG A 1 73 ? -9.652 -10.427 14.533 1.00 82.44 73 ARG A N 1
ATOM 527 C CA . ARG A 1 73 ? -9.570 -9.146 15.249 1.00 82.44 73 ARG A CA 1
ATOM 528 C C . ARG A 1 73 ? -10.304 -8.009 14.541 1.00 82.44 73 ARG A C 1
ATOM 530 O O . ARG A 1 73 ? -10.085 -6.852 14.892 1.00 82.44 73 ARG A O 1
ATOM 537 N N . MET A 1 74 ? -11.142 -8.304 13.553 1.00 82.69 74 MET A N 1
ATOM 538 C CA . MET A 1 74 ? -12.040 -7.315 12.966 1.00 82.69 74 MET A CA 1
ATOM 539 C C . MET A 1 74 ? -13.329 -7.208 13.779 1.00 82.69 74 MET A C 1
ATOM 541 O O . MET A 1 74 ? -13.904 -8.217 14.184 1.00 82.69 74 MET A O 1
ATOM 545 N N . ASP A 1 75 ? -13.788 -5.977 14.001 1.00 82.75 75 ASP A N 1
ATOM 546 C CA . ASP A 1 75 ? -15.055 -5.725 14.681 1.00 82.75 75 ASP A CA 1
ATOM 547 C C . ASP A 1 75 ? -16.229 -6.138 13.785 1.00 82.75 75 ASP A C 1
ATOM 549 O O . ASP A 1 75 ? -16.324 -5.727 12.630 1.00 82.75 75 ASP A O 1
ATOM 553 N N . THR A 1 76 ? -17.170 -6.908 14.330 1.00 81.50 76 THR A N 1
ATOM 554 C CA . THR A 1 76 ? -18.335 -7.430 13.592 1.00 81.50 76 THR A CA 1
ATOM 555 C C . THR A 1 76 ? -19.392 -6.377 13.252 1.00 81.50 76 THR A C 1
ATOM 557 O O . THR A 1 76 ? -20.271 -6.649 12.441 1.00 81.50 76 THR A O 1
ATOM 560 N N . ALA A 1 77 ? -19.339 -5.192 13.869 1.00 85.31 77 ALA A N 1
ATOM 561 C CA . ALA A 1 77 ? -20.345 -4.135 13.715 1.00 85.31 77 ALA A CA 1
ATOM 562 C C . ALA A 1 77 ? -19.855 -2.911 12.915 1.00 85.31 77 ALA A C 1
ATOM 564 O O . ALA A 1 77 ? -20.571 -1.915 12.822 1.00 85.31 77 ALA A O 1
ATOM 565 N N . CYS A 1 78 ? -18.652 -2.970 12.338 1.00 80.00 78 CYS A N 1
ATOM 566 C CA . CYS A 1 78 ? -18.044 -1.852 11.621 1.00 80.00 78 CYS A CA 1
ATOM 567 C C . CYS A 1 78 ? -17.743 -2.223 10.166 1.00 80.00 78 CYS A C 1
ATOM 569 O O . CYS A 1 78 ? -17.174 -3.275 9.883 1.00 80.00 78 CYS A O 1
ATOM 571 N N . PHE A 1 79 ? -18.055 -1.318 9.236 1.00 84.12 79 PHE A N 1
ATOM 572 C CA . PHE A 1 79 ? -17.620 -1.432 7.844 1.00 84.12 79 PHE A CA 1
ATOM 573 C C . PHE A 1 79 ? -16.218 -0.839 7.690 1.00 84.12 79 PHE A C 1
ATOM 575 O O . PHE A 1 79 ? -15.992 0.321 8.031 1.00 84.12 79 PHE A O 1
ATOM 582 N N . THR A 1 80 ? -15.277 -1.633 7.176 1.00 80.56 80 THR A N 1
ATOM 583 C CA . THR A 1 80 ? -13.887 -1.215 6.937 1.00 80.56 80 THR A CA 1
ATOM 584 C C . THR A 1 80 ? -13.600 -1.227 5.440 1.00 80.56 80 THR A C 1
ATOM 586 O O . THR A 1 80 ? -13.892 -2.213 4.768 1.00 80.56 80 THR A O 1
ATOM 589 N N . PHE A 1 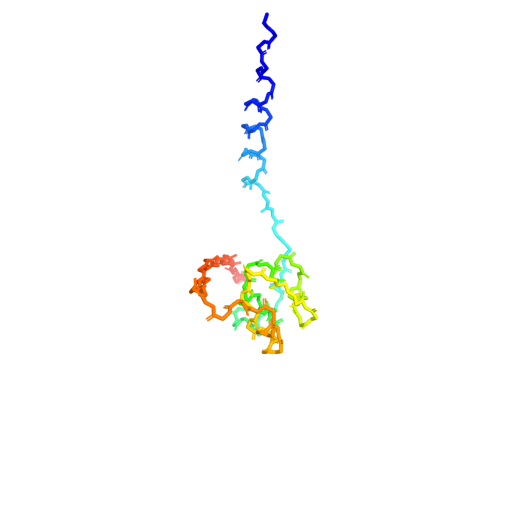81 ? -12.998 -0.153 4.932 1.00 84.44 81 PHE A N 1
ATOM 590 C CA . PHE A 1 81 ? -12.569 -0.025 3.540 1.00 84.44 81 PHE A CA 1
ATOM 591 C C . PHE A 1 81 ? -11.074 0.299 3.516 1.00 84.44 81 PHE A C 1
ATOM 593 O O . PHE A 1 81 ? -10.624 1.148 4.285 1.00 84.44 81 PHE A O 1
ATOM 600 N N . ASP A 1 82 ? -10.320 -0.372 2.647 1.00 80.62 82 ASP A N 1
ATOM 601 C CA . ASP A 1 82 ? -8.902 -0.094 2.409 1.00 80.62 82 ASP A CA 1
ATOM 602 C C . ASP A 1 82 ? -8.720 0.407 0.972 1.00 80.62 82 ASP A C 1
ATOM 604 O O . ASP A 1 82 ? -9.268 -0.174 0.033 1.00 80.62 82 ASP A O 1
ATOM 608 N N . VAL A 1 83 ? -7.998 1.516 0.805 1.00 83.38 83 VAL A N 1
ATOM 609 C CA . VAL A 1 83 ? -7.752 2.163 -0.490 1.00 83.38 83 VAL A CA 1
ATOM 610 C C . VAL A 1 83 ? -6.273 2.507 -0.574 1.00 83.38 83 VAL A C 1
ATOM 612 O O . VAL A 1 83 ? -5.745 3.244 0.258 1.00 83.38 83 VAL A O 1
ATOM 615 N N . GLY A 1 84 ? -5.608 1.998 -1.608 1.00 80.06 84 GLY A N 1
ATOM 616 C CA . GLY A 1 84 ? -4.189 2.224 -1.854 1.00 80.06 84 GLY A CA 1
ATOM 617 C C . GLY A 1 84 ? -3.919 2.629 -3.298 1.00 80.06 84 GLY A C 1
ATOM 618 O O . GLY A 1 84 ? -4.628 2.218 -4.213 1.00 80.06 84 GLY A O 1
ATOM 619 N N . VAL A 1 85 ? -2.868 3.425 -3.496 1.00 81.12 85 VAL A N 1
ATOM 620 C CA . VAL A 1 85 ? -2.324 3.775 -4.814 1.00 81.12 85 VAL A CA 1
ATOM 621 C C . VAL A 1 85 ? -0.854 3.378 -4.829 1.00 81.12 85 VAL A C 1
ATOM 623 O O . VAL A 1 85 ? -0.122 3.683 -3.889 1.00 81.12 85 VAL A O 1
ATOM 626 N N . SER A 1 86 ? -0.425 2.702 -5.891 1.00 78.00 86 SER A N 1
ATOM 627 C CA . SER A 1 86 ? 0.973 2.347 -6.128 1.00 78.00 86 SER A CA 1
ATOM 628 C C . SER A 1 86 ? 1.389 2.840 -7.510 1.00 78.00 86 SER A C 1
ATOM 630 O O . SER A 1 86 ? 0.621 2.728 -8.465 1.00 78.00 86 SER A O 1
ATOM 632 N N . ALA A 1 87 ? 2.591 3.404 -7.608 1.00 77.38 87 ALA A N 1
ATOM 633 C CA . ALA A 1 87 ? 3.181 3.868 -8.855 1.00 77.38 87 ALA A CA 1
ATOM 634 C C . ALA A 1 87 ? 4.649 3.436 -8.905 1.00 77.38 87 ALA A C 1
ATOM 636 O O . ALA A 1 87 ? 5.379 3.593 -7.928 1.00 77.38 87 ALA A O 1
ATOM 637 N N . SER A 1 88 ? 5.073 2.909 -10.052 1.00 75.56 88 SER A N 1
ATOM 638 C CA . SER A 1 88 ? 6.462 2.542 -10.327 1.00 75.56 88 SER A CA 1
ATOM 639 C C . SER A 1 88 ? 6.888 3.148 -11.661 1.00 75.56 88 SER A C 1
ATOM 641 O O . SER A 1 88 ? 6.096 3.203 -12.604 1.00 75.56 88 SER A O 1
ATOM 643 N N . TYR A 1 89 ? 8.128 3.627 -11.729 1.00 78.19 89 TYR A N 1
ATOM 644 C CA . TYR A 1 89 ? 8.724 4.195 -12.932 1.00 78.19 89 TYR A CA 1
ATOM 645 C C . TYR A 1 89 ? 10.070 3.523 -13.189 1.00 78.19 89 TYR A C 1
ATOM 647 O O . TYR A 1 89 ? 10.976 3.605 -12.361 1.00 78.19 89 TYR A O 1
ATOM 655 N N . ALA A 1 90 ? 10.206 2.901 -14.358 1.00 75.12 90 ALA A N 1
ATOM 656 C CA . ALA A 1 90 ? 11.450 2.313 -14.829 1.00 75.12 90 ALA A CA 1
ATOM 657 C C . ALA A 1 90 ? 11.808 2.900 -16.198 1.00 75.12 90 ALA A C 1
ATOM 659 O O . ALA A 1 90 ? 10.945 3.088 -17.059 1.00 75.12 90 ALA A O 1
ATOM 660 N N . ARG A 1 91 ? 13.094 3.196 -16.403 1.00 75.56 91 ARG A N 1
ATOM 661 C CA . ARG A 1 91 ? 13.621 3.700 -17.674 1.00 75.56 91 ARG A CA 1
ATOM 662 C C . ARG A 1 91 ? 14.624 2.703 -18.234 1.00 75.56 91 ARG A C 1
ATOM 664 O O . ARG A 1 91 ? 15.679 2.491 -17.643 1.00 75.56 91 ARG A O 1
ATOM 671 N N . TYR A 1 92 ? 14.317 2.155 -19.403 1.00 74.81 92 TYR A N 1
ATOM 672 C CA . TYR A 1 92 ? 15.192 1.230 -20.118 1.00 74.81 92 TYR A CA 1
ATOM 673 C C . TYR A 1 92 ? 15.922 1.954 -21.249 1.00 74.81 92 TYR A C 1
ATOM 675 O O . TYR A 1 92 ? 15.342 2.791 -21.940 1.00 74.81 92 TYR A O 1
ATOM 683 N N . SER A 1 93 ? 17.203 1.641 -21.436 1.00 71.81 93 SER A N 1
ATOM 684 C CA . SER A 1 93 ? 18.004 2.143 -22.552 1.00 71.81 93 SER A CA 1
ATOM 685 C C . SER A 1 93 ? 18.737 0.976 -23.187 1.00 71.81 93 SER A C 1
ATOM 687 O O . SER A 1 93 ? 19.513 0.293 -22.521 1.00 71.81 93 SER A O 1
ATOM 689 N N . PHE A 1 94 ? 18.515 0.760 -24.480 1.00 67.50 94 PHE A N 1
ATOM 690 C CA . PHE A 1 94 ? 19.320 -0.178 -25.248 1.00 67.50 94 PHE A CA 1
ATOM 691 C C . PHE A 1 94 ? 20.658 0.485 -25.560 1.00 67.50 94 PHE A C 1
ATOM 693 O O . PHE A 1 94 ? 20.702 1.552 -26.173 1.00 67.50 94 PHE A O 1
ATOM 700 N N . LEU A 1 95 ? 21.753 -0.131 -25.121 1.00 63.31 95 LEU A N 1
ATOM 701 C CA . LEU A 1 95 ? 23.084 0.270 -25.551 1.00 63.31 95 LEU A CA 1
ATOM 702 C C . LEU A 1 95 ? 23.291 -0.270 -26.973 1.00 63.31 95 LEU A C 1
ATOM 704 O O . LEU A 1 95 ? 23.791 -1.378 -27.154 1.00 63.31 95 LEU A O 1
ATOM 708 N N . SER A 1 96 ? 22.831 0.480 -27.977 1.00 52.91 96 SER A N 1
ATOM 709 C CA . SER A 1 96 ? 23.201 0.219 -29.369 1.00 52.91 96 SER A CA 1
ATOM 710 C C . SER A 1 96 ? 24.672 0.574 -29.528 1.00 52.91 96 SER A C 1
ATOM 712 O O . SER A 1 96 ? 25.064 1.712 -29.267 1.00 52.91 96 SER A O 1
ATOM 714 N N . LYS A 1 97 ? 25.474 -0.415 -29.909 1.00 45.25 97 LYS A N 1
ATOM 715 C CA . LYS A 1 97 ? 26.798 -0.174 -30.477 1.00 45.25 97 LYS A CA 1
ATOM 716 C C . LYS A 1 97 ? 26.662 0.271 -31.927 1.00 45.25 97 LYS A C 1
ATOM 718 O O . LYS A 1 97 ? 25.620 -0.072 -32.533 1.00 45.25 97 LYS A O 1
#

Radius of gyration: 20.34 Å; chains: 1; bounding box: 47×50×54 Å

Foldseek 3Di:
DPDCPVVVVVVVVVVVVVVPDDDDDPPPDPVVVVVVPPDDLPQAPVCSVVVVPQQPDQDEQDDRPNHPVSCVNYDPPDDHDGDDDDDDDDDDDDPDD

Sequence (97 aa):
MKRHYWIPLLLCSLCTASLTAVAQNTTNLPTSMYGVGELSAGDGGRYAGMGNTGIALNRTGFLNTLNPAAITRMDTACFTFDVGVSASYARYSFLSK

Secondary structure (DSSP, 8-state):
----THHHHHHHHHHHHGGG-PPP----SGGGGGTTTPPP-TT-HHHHTTTT--TT---TT---TT-GGGGGGS-TT--------------------

Organism: NCBI:txid408170